Protein AF-A0A660TDJ3-F1 (afdb_monomer_lite)

Sequence (88 aa):
MKKLIPVLLAILIISCTSTGKVVSNNDNSPIPLDPAVEHGILENGLEYFIRPNSKPENRIVLRLVVNAGSIQEDNDQLGLAHLIEHMA

Secondary structure (DSSP, 8-state):
-TTHHHHHHHHHHHHT------------PPPPPPTT-EEEE-TTS-EEEE----SSTT--------S--GGG--TT-TTHHHHHHHH-

pLDDT: mean 86.44, std 15.3, range [52.38, 98.56]

Foldseek 3Di:
DVVVVVVVVVVVVVVVPPPPPPPPCPPPDDDDDDPQWDWDADPVGDTDIDHDDPPPHPDDDDDDDDPDAQVPDDPVCHCVRVVVVVVD

Radius of gyration: 30.69 Å; chains: 1; bounding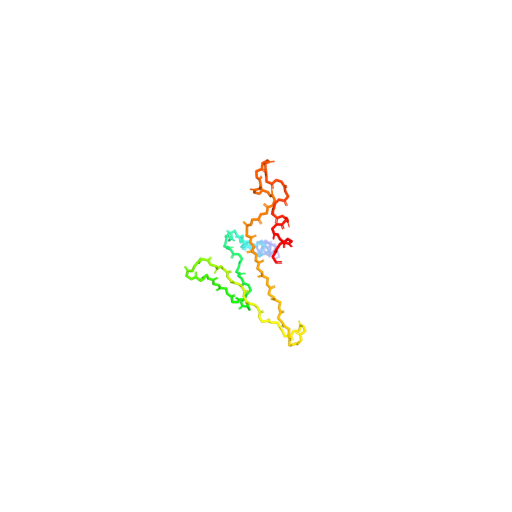 box: 62×27×88 Å

Structure (mmCIF, N/CA/C/O backbone):
data_AF-A0A660TDJ3-F1
#
_entry.id   AF-A0A660TDJ3-F1
#
loop_
_atom_site.group_PDB
_atom_site.id
_atom_site.type_symbol
_atom_site.label_atom_id
_atom_site.label_alt_id
_atom_site.label_comp_id
_atom_site.label_asym_id
_atom_site.label_entity_id
_atom_site.label_seq_id
_atom_site.pdbx_PDB_ins_code
_atom_site.Cartn_x
_atom_site.Cartn_y
_atom_site.Cartn_z
_atom_site.occupancy
_atom_site.B_iso_or_equiv
_atom_site.auth_seq_id
_atom_site.auth_comp_id
_atom_site.auth_asym_id
_atom_site.auth_atom_id
_atom_site.pdbx_PDB_model_num
ATOM 1 N N . MET A 1 1 ? 42.176 -9.693 66.453 1.00 54.22 1 MET A N 1
ATOM 2 C CA . MET A 1 1 ? 41.919 -8.664 65.413 1.00 54.22 1 MET A CA 1
ATOM 3 C C . MET A 1 1 ? 42.668 -8.904 64.091 1.00 54.22 1 MET A C 1
ATOM 5 O O . MET A 1 1 ? 42.085 -8.669 63.046 1.00 54.22 1 MET A O 1
ATOM 9 N N . LYS A 1 2 ? 43.900 -9.447 64.085 1.00 52.38 2 LYS A N 1
ATOM 10 C CA . LYS A 1 2 ? 44.707 -9.658 62.856 1.00 52.38 2 LYS A CA 1
ATOM 11 C C . LYS A 1 2 ? 44.152 -10.688 61.846 1.00 52.38 2 LYS A C 1
ATOM 13 O O . LYS A 1 2 ? 44.483 -10.611 60.674 1.00 52.38 2 LYS A O 1
ATOM 18 N N . LYS A 1 3 ? 43.293 -11.626 62.280 1.00 57.28 3 LYS A N 1
ATOM 19 C CA . LYS A 1 3 ? 42.622 -12.610 61.401 1.00 57.28 3 LYS A CA 1
ATOM 20 C C . LYS A 1 3 ? 41.218 -12.194 60.935 1.00 57.28 3 LYS A C 1
ATOM 22 O O . LYS A 1 3 ? 40.658 -12.871 60.088 1.00 57.28 3 LYS A O 1
ATOM 27 N N . LEU A 1 4 ? 40.673 -11.082 61.446 1.00 66.00 4 LEU A N 1
ATOM 28 C CA . LEU A 1 4 ? 39.356 -10.570 61.033 1.00 66.00 4 LEU A CA 1
ATOM 29 C C . LEU A 1 4 ? 39.432 -9.772 59.721 1.00 66.00 4 LEU A C 1
ATOM 31 O O . LEU A 1 4 ? 38.543 -9.873 58.887 1.00 66.00 4 LEU A O 1
ATOM 35 N N . ILE A 1 5 ? 40.520 -9.023 59.523 1.00 72.69 5 ILE A N 1
ATOM 36 C CA . ILE A 1 5 ? 40.768 -8.203 58.326 1.00 72.69 5 ILE A CA 1
ATOM 37 C C . ILE A 1 5 ? 40.810 -9.032 57.025 1.00 72.69 5 ILE A C 1
ATOM 39 O O . ILE A 1 5 ? 40.115 -8.653 56.085 1.00 72.69 5 ILE A O 1
ATOM 43 N N . PRO A 1 6 ? 41.537 -10.169 56.930 1.00 71.50 6 PRO A N 1
ATOM 44 C CA . PRO A 1 6 ? 41.554 -10.953 55.693 1.00 71.50 6 PRO A CA 1
ATOM 45 C C . PRO A 1 6 ? 40.208 -11.633 55.404 1.00 71.50 6 PRO A C 1
ATOM 47 O O . PRO A 1 6 ? 39.865 -11.825 54.244 1.00 71.50 6 PRO A O 1
ATOM 50 N N . VAL A 1 7 ? 39.422 -11.951 56.439 1.00 76.62 7 VAL A N 1
ATOM 51 C CA . VAL A 1 7 ? 38.081 -12.542 56.291 1.00 76.62 7 VAL A CA 1
ATOM 52 C C . VAL A 1 7 ? 37.089 -11.506 55.761 1.00 76.62 7 VAL A C 1
ATOM 54 O O . VAL A 1 7 ? 36.324 -11.805 54.849 1.00 76.62 7 VAL A O 1
ATOM 57 N N . LEU A 1 8 ? 37.147 -10.270 56.266 1.00 73.38 8 LEU A N 1
ATOM 58 C CA . LEU A 1 8 ? 36.302 -9.179 55.775 1.00 73.38 8 LEU A CA 1
ATOM 59 C C . LEU A 1 8 ? 36.640 -8.805 54.320 1.00 73.38 8 LEU A C 1
ATOM 61 O O . LEU A 1 8 ? 35.742 -8.540 53.524 1.00 73.38 8 LEU A O 1
ATOM 65 N N . LEU A 1 9 ? 37.930 -8.835 53.963 1.00 71.00 9 LEU A N 1
ATOM 66 C CA . LEU A 1 9 ? 38.400 -8.557 52.605 1.00 71.00 9 LEU A CA 1
ATOM 67 C C . LEU A 1 9 ? 38.009 -9.672 51.620 1.00 71.00 9 LEU A C 1
ATOM 69 O O . LEU A 1 9 ? 37.604 -9.379 50.500 1.00 71.00 9 LEU A O 1
ATOM 73 N N . ALA A 1 10 ? 38.053 -10.940 52.043 1.00 71.75 10 ALA A N 1
ATOM 74 C CA . ALA A 1 10 ? 37.604 -12.067 51.225 1.00 71.75 10 ALA A CA 1
ATOM 75 C C . ALA A 1 10 ? 36.094 -12.008 50.927 1.00 71.75 10 ALA A C 1
ATOM 77 O O . ALA A 1 10 ? 35.683 -12.251 49.796 1.00 71.75 10 ALA A O 1
ATOM 78 N N . ILE A 1 11 ? 35.271 -11.618 51.906 1.00 72.44 11 ILE A N 1
ATOM 79 C CA . ILE A 1 11 ? 33.818 -11.443 51.727 1.00 72.44 11 ILE A CA 1
ATOM 80 C C . ILE A 1 11 ? 33.511 -10.290 50.756 1.00 72.44 11 ILE A C 1
ATOM 82 O O . ILE A 1 11 ? 32.625 -10.414 49.912 1.00 72.44 11 ILE A O 1
ATOM 86 N N . LEU A 1 12 ? 34.279 -9.196 50.821 1.00 69.50 12 LEU A N 1
ATOM 87 C CA . LEU A 1 12 ? 34.136 -8.059 49.907 1.00 69.50 12 LEU A CA 1
ATOM 88 C C . LEU A 1 12 ? 34.474 -8.432 48.452 1.00 69.50 12 LEU A C 1
ATOM 90 O O . LEU A 1 12 ? 33.806 -7.974 47.527 1.00 69.50 12 LEU A O 1
ATOM 94 N N . ILE A 1 13 ? 35.473 -9.296 48.248 1.00 66.31 13 ILE A N 1
ATOM 95 C CA . ILE A 1 13 ? 35.871 -9.779 46.917 1.00 66.31 13 ILE A CA 1
ATOM 96 C C . ILE A 1 13 ? 34.816 -10.736 46.337 1.00 66.31 13 ILE A C 1
ATOM 98 O O . ILE A 1 13 ? 34.536 -10.678 45.142 1.00 66.31 13 ILE A O 1
ATOM 102 N N . ILE A 1 14 ? 34.177 -11.565 47.171 1.00 67.06 14 ILE A N 1
ATOM 103 C CA . ILE A 1 14 ? 33.115 -12.490 46.736 1.00 67.06 14 ILE A CA 1
ATOM 104 C C . ILE A 1 14 ? 31.863 -11.719 46.279 1.00 67.06 14 ILE A C 1
ATOM 106 O O . ILE A 1 14 ? 31.313 -12.030 45.222 1.00 67.06 14 ILE A O 1
ATOM 110 N N . SER A 1 15 ? 31.461 -10.660 46.995 1.00 60.06 15 SER A N 1
ATOM 111 C CA . SER A 1 15 ? 30.305 -9.825 46.609 1.00 60.06 15 SER A CA 1
ATOM 112 C C . SER A 1 15 ? 30.498 -9.020 45.317 1.00 60.06 15 SER A C 1
ATOM 114 O O . SER A 1 15 ? 29.516 -8.549 44.751 1.00 60.06 15 SER A O 1
ATOM 116 N N . CYS A 1 16 ? 31.731 -8.873 44.821 1.00 59.44 16 CYS A N 1
ATOM 117 C CA . CYS A 1 16 ? 32.016 -8.150 43.577 1.00 59.44 16 CYS A CA 1
ATOM 118 C C . CYS A 1 16 ? 31.934 -9.042 42.318 1.00 59.44 16 CYS A C 1
ATOM 120 O O . CYS A 1 16 ? 32.184 -8.581 41.209 1.00 59.44 16 CYS A O 1
ATOM 122 N N . THR A 1 17 ? 31.576 -10.324 42.465 1.00 56.88 17 THR A N 1
ATOM 123 C CA . THR A 1 17 ? 31.478 -11.278 41.344 1.00 56.88 17 THR A CA 1
ATOM 124 C C . THR A 1 17 ? 30.042 -11.529 40.876 1.00 56.88 17 THR A C 1
ATOM 126 O O . THR A 1 17 ? 29.736 -12.589 40.324 1.00 56.88 17 THR A O 1
ATOM 129 N N . SER A 1 18 ? 29.149 -10.542 41.028 1.00 59.81 18 SER A N 1
ATOM 130 C CA . SER A 1 18 ? 27.892 -10.504 40.275 1.00 59.81 18 SER A CA 1
ATOM 131 C C . SER A 1 18 ? 28.212 -10.339 38.787 1.00 59.81 18 SER A C 1
ATOM 133 O O . SER A 1 18 ? 28.268 -9.245 38.231 1.00 59.81 18 SER A O 1
ATOM 135 N N . THR A 1 19 ? 28.444 -11.470 38.125 1.00 60.31 19 THR A N 1
ATOM 136 C CA . THR A 1 19 ? 28.452 -11.582 36.671 1.00 60.31 19 THR A CA 1
ATOM 137 C C . THR A 1 19 ? 27.046 -11.252 36.183 1.00 60.31 19 THR A C 1
ATOM 139 O O . THR A 1 19 ? 26.183 -12.115 36.036 1.00 60.31 19 THR A O 1
ATOM 142 N N . GLY A 1 20 ? 26.788 -9.960 35.978 1.00 62.06 20 GLY A N 1
ATOM 143 C CA . GLY A 1 20 ? 25.640 -9.504 35.219 1.00 62.06 20 GLY A CA 1
ATOM 144 C C . GLY A 1 20 ? 25.721 -10.160 33.849 1.00 62.06 20 GLY A C 1
ATOM 145 O O . GLY A 1 20 ? 26.611 -9.851 33.059 1.00 62.06 20 GLY A O 1
ATOM 146 N N . LYS A 1 21 ? 24.824 -11.112 33.579 1.00 58.09 21 LYS A N 1
ATOM 147 C CA . LYS A 1 21 ? 24.608 -11.605 32.224 1.00 58.09 21 LYS A CA 1
ATOM 148 C C . LYS A 1 21 ? 24.111 -10.413 31.416 1.00 58.09 21 LYS A C 1
ATOM 150 O O . LYS A 1 21 ? 22.946 -10.041 31.514 1.00 58.09 21 LYS A O 1
ATOM 155 N N . VAL A 1 22 ? 25.009 -9.790 30.659 1.00 61.56 22 VAL A N 1
ATOM 156 C CA . VAL A 1 22 ? 24.631 -8.869 29.592 1.00 61.56 22 VAL A CA 1
ATOM 157 C C . VAL A 1 22 ? 23.848 -9.715 28.598 1.00 61.56 22 VAL A C 1
ATOM 159 O O . VAL A 1 22 ? 24.419 -10.537 27.882 1.00 61.56 22 VAL A O 1
ATOM 162 N N . VAL A 1 23 ? 22.523 -9.588 28.622 1.00 63.19 23 VAL A N 1
ATOM 163 C CA . VAL A 1 23 ? 21.663 -10.164 27.593 1.00 63.19 23 VAL A CA 1
ATOM 164 C C . VAL A 1 23 ? 21.939 -9.356 26.332 1.00 63.19 23 VAL A C 1
ATOM 166 O O . VAL A 1 23 ? 21.393 -8.274 26.134 1.00 63.19 23 VAL A O 1
ATOM 169 N N . SER A 1 24 ? 22.864 -9.847 25.511 1.00 60.12 24 SER A N 1
ATOM 170 C CA . SER A 1 24 ? 23.045 -9.340 24.159 1.00 60.12 24 SER A CA 1
ATOM 171 C C . SER A 1 24 ? 21.847 -9.828 23.353 1.00 60.12 24 SER A C 1
ATOM 1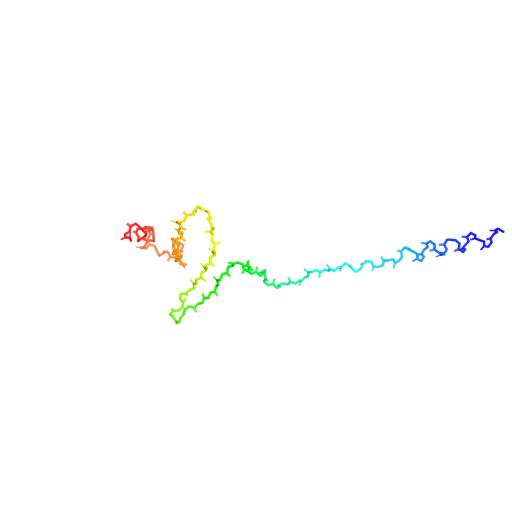73 O O . SER A 1 24 ? 21.824 -10.971 22.901 1.00 60.12 24 SER A O 1
ATOM 175 N N . ASN A 1 25 ? 20.824 -8.983 23.231 1.00 63.59 25 ASN A N 1
ATO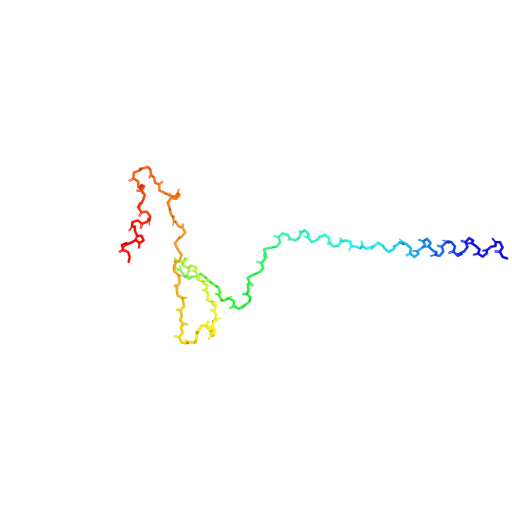M 176 C CA . ASN A 1 25 ? 19.688 -9.200 22.339 1.00 63.59 25 ASN A CA 1
ATOM 177 C C . ASN A 1 25 ? 20.176 -9.064 20.886 1.00 63.59 25 ASN A C 1
ATOM 179 O O . ASN A 1 25 ? 19.891 -8.079 20.217 1.00 63.59 25 ASN A O 1
ATOM 183 N N . ASN A 1 26 ? 20.940 -10.046 20.404 1.00 63.28 26 ASN A N 1
ATOM 184 C CA . ASN A 1 26 ? 21.231 -10.232 18.980 1.00 63.28 26 ASN A CA 1
ATOM 185 C C . ASN A 1 26 ? 20.071 -10.986 18.315 1.00 63.28 26 ASN A C 1
ATOM 187 O O . ASN A 1 26 ? 20.287 -11.910 17.531 1.00 63.28 26 ASN A O 1
ATOM 191 N N . ASP A 1 27 ? 18.841 -10.639 18.689 1.00 71.00 27 ASP A N 1
ATOM 192 C CA . ASP A 1 27 ? 17.656 -11.246 18.114 1.00 71.00 27 ASP A CA 1
ATOM 193 C C . ASP A 1 27 ? 17.347 -10.473 16.835 1.00 71.00 27 ASP A C 1
ATOM 195 O O . ASP A 1 27 ? 16.783 -9.381 16.859 1.00 71.00 27 ASP A O 1
ATOM 199 N N . ASN A 1 28 ? 17.787 -11.014 15.698 1.00 79.88 28 ASN A N 1
ATOM 200 C CA . ASN A 1 28 ? 17.468 -10.479 14.371 1.00 79.88 28 ASN A CA 1
ATOM 201 C C . ASN A 1 28 ? 16.020 -10.826 13.965 1.00 79.88 28 ASN A C 1
ATOM 203 O O . ASN A 1 28 ? 15.694 -10.910 12.780 1.00 79.88 28 ASN A O 1
ATOM 207 N N . SER A 1 29 ? 15.166 -11.103 14.954 1.00 84.81 29 SER A N 1
ATOM 208 C CA . SER A 1 29 ? 13.744 -11.329 14.779 1.00 84.81 29 SER A CA 1
ATOM 209 C C . SER A 1 29 ? 13.097 -10.055 14.232 1.00 84.81 29 SER A C 1
ATOM 211 O O . SER A 1 29 ? 13.389 -8.965 14.740 1.00 84.81 29 SER A O 1
ATOM 213 N N . PRO A 1 30 ? 12.213 -10.159 13.229 1.00 87.56 30 PRO A N 1
ATOM 214 C CA . PRO A 1 30 ? 11.500 -9.001 12.721 1.00 87.56 30 PRO A CA 1
ATOM 215 C C . PRO A 1 30 ? 10.704 -8.343 13.849 1.00 87.56 30 PRO A C 1
ATOM 217 O O . PRO A 1 30 ? 10.107 -9.019 14.689 1.00 87.56 30 PRO A O 1
ATOM 220 N N . ILE A 1 31 ? 10.697 -7.011 13.854 1.00 90.88 31 ILE A N 1
ATOM 221 C CA . ILE A 1 31 ? 9.852 -6.245 14.766 1.00 90.88 31 ILE A CA 1
ATOM 222 C C . ILE A 1 31 ? 8.397 -6.627 14.459 1.00 90.88 31 ILE A C 1
ATOM 224 O O . ILE A 1 31 ? 7.991 -6.542 13.296 1.00 90.88 31 ILE A O 1
ATOM 228 N N . PRO A 1 32 ? 7.615 -7.068 15.459 1.00 91.81 32 PRO A N 1
ATOM 229 C CA . PRO A 1 32 ? 6.233 -7.454 15.230 1.00 91.81 32 PRO A CA 1
ATOM 230 C C . PRO A 1 32 ? 5.396 -6.245 14.804 1.00 91.81 32 PRO A C 1
ATOM 232 O O . PRO A 1 32 ? 5.660 -5.109 15.206 1.00 91.81 32 PRO A O 1
ATOM 235 N N . LEU A 1 33 ? 4.356 -6.502 14.012 1.00 94.31 33 LEU A N 1
ATOM 236 C CA . LEU A 1 33 ? 3.367 -5.490 13.657 1.00 94.31 33 LEU A CA 1
ATOM 237 C C . LEU A 1 33 ? 2.580 -5.048 14.906 1.00 94.31 33 LEU A C 1
ATOM 239 O O . LEU A 1 33 ? 2.415 -5.821 15.851 1.00 94.31 33 LEU A O 1
ATOM 243 N N . ASP A 1 34 ? 2.079 -3.808 14.904 1.00 96.19 34 ASP A N 1
ATOM 244 C CA . ASP A 1 34 ? 1.127 -3.337 15.919 1.00 96.19 34 ASP A CA 1
ATOM 245 C C . ASP A 1 34 ? -0.085 -4.297 15.952 1.00 96.19 34 ASP A C 1
ATOM 247 O O . ASP A 1 34 ? -0.734 -4.460 14.917 1.00 96.19 34 ASP A O 1
ATOM 251 N N . PRO A 1 35 ? -0.421 -4.919 17.102 1.00 95.75 35 PRO A N 1
ATOM 252 C CA . PRO A 1 35 ? -1.547 -5.851 17.209 1.00 95.75 35 PRO A CA 1
ATOM 253 C C . PRO A 1 35 ? -2.907 -5.250 16.835 1.00 95.75 35 PRO A C 1
ATOM 255 O O . PRO A 1 35 ? -3.852 -5.991 16.580 1.00 95.75 35 PRO A O 1
ATOM 258 N N . ALA A 1 36 ? -3.032 -3.919 16.832 1.00 96.81 36 ALA A N 1
ATOM 259 C CA . ALA A 1 36 ? -4.238 -3.232 16.380 1.00 96.81 36 ALA A CA 1
ATOM 260 C C . ALA A 1 36 ? -4.371 -3.176 14.846 1.00 96.81 36 ALA A C 1
ATOM 262 O O . ALA A 1 36 ? -5.389 -2.690 14.349 1.00 96.81 36 ALA A O 1
ATOM 263 N N . VAL A 1 37 ? -3.353 -3.603 14.095 1.00 97.88 37 VAL A N 1
ATOM 264 C CA . VAL A 1 37 ? -3.375 -3.650 12.632 1.00 97.88 37 VAL A CA 1
ATOM 265 C C . VAL A 1 37 ? -3.754 -5.054 12.181 1.00 97.88 37 VAL A C 1
ATOM 267 O O . VAL A 1 37 ? -3.034 -6.019 12.423 1.00 97.88 37 VAL A O 1
ATOM 270 N N . GLU A 1 38 ? -4.874 -5.153 11.480 1.00 97.56 38 GLU A N 1
ATOM 271 C CA . GLU A 1 38 ? -5.242 -6.346 10.732 1.00 97.56 38 GLU A CA 1
ATOM 272 C C . GLU A 1 38 ? -4.513 -6.333 9.384 1.00 97.56 38 GLU A C 1
ATOM 274 O O . GLU A 1 38 ? -4.540 -5.335 8.659 1.00 97.56 38 GLU A O 1
ATOM 279 N N . HIS A 1 39 ? -3.836 -7.430 9.059 1.00 97.69 39 HIS A N 1
ATOM 280 C CA . HIS A 1 39 ? -3.001 -7.569 7.868 1.00 97.69 39 HIS A CA 1
ATOM 281 C C . HIS A 1 39 ? -3.287 -8.894 7.165 1.00 97.69 39 HIS A C 1
ATOM 283 O O . HIS A 1 39 ? -3.553 -9.904 7.818 1.00 97.69 39 HIS A O 1
ATOM 289 N N . GLY A 1 40 ? -3.223 -8.885 5.836 1.00 97.88 40 GLY A N 1
ATOM 290 C CA . GLY A 1 40 ? -3.376 -10.087 5.030 1.00 97.88 40 GLY A CA 1
ATOM 291 C C . GLY A 1 40 ? -3.075 -9.857 3.553 1.00 97.88 40 GLY A C 1
ATOM 292 O O . GLY A 1 40 ? -2.800 -8.740 3.112 1.00 97.88 40 GLY A O 1
ATOM 293 N N . ILE A 1 41 ? -3.139 -10.946 2.790 1.00 98.44 41 ILE A N 1
ATOM 294 C CA . ILE A 1 41 ? -2.960 -10.968 1.337 1.00 98.44 41 ILE A CA 1
ATOM 295 C C . ILE A 1 41 ? -4.167 -11.692 0.740 1.00 98.44 41 ILE A C 1
ATOM 297 O O . ILE A 1 41 ? -4.498 -12.802 1.160 1.00 98.44 41 ILE A O 1
ATOM 301 N N . LEU A 1 42 ? -4.843 -11.054 -0.213 1.00 98.50 42 LEU A N 1
ATOM 302 C CA . LEU A 1 42 ? -5.971 -11.644 -0.937 1.00 98.50 42 LEU A CA 1
ATOM 303 C C . LEU A 1 42 ? -5.492 -12.689 -1.959 1.00 98.50 42 LEU A C 1
ATOM 305 O O . LEU A 1 42 ? -4.325 -12.710 -2.341 1.00 98.50 42 LEU A O 1
ATOM 309 N N . GLU A 1 43 ? -6.403 -13.517 -2.480 1.00 98.56 43 GLU A N 1
ATOM 310 C CA . GLU A 1 43 ? -6.072 -14.553 -3.480 1.00 98.56 43 GLU A CA 1
ATOM 311 C C . GLU A 1 43 ? -5.411 -13.992 -4.753 1.00 98.56 43 GLU A C 1
ATOM 313 O O . GLU A 1 43 ? -4.623 -14.675 -5.400 1.00 98.56 43 GLU A O 1
ATOM 318 N N . ASN A 1 44 ? -5.700 -12.734 -5.102 1.00 98.25 44 ASN A N 1
ATOM 319 C CA . ASN A 1 44 ? -5.105 -12.042 -6.248 1.00 98.25 44 ASN A CA 1
ATOM 320 C C . ASN A 1 44 ? -3.735 -11.400 -5.952 1.00 98.25 44 ASN A C 1
ATOM 322 O O . ASN A 1 44 ? -3.179 -10.737 -6.825 1.00 98.25 44 ASN A O 1
ATOM 326 N N . GLY A 1 45 ? -3.205 -11.560 -4.737 1.00 98.25 45 GLY A N 1
ATOM 327 C CA . GLY A 1 45 ? -1.920 -11.006 -4.313 1.00 98.25 45 GLY A CA 1
ATOM 328 C C . GLY A 1 45 ? -1.971 -9.583 -3.753 1.00 98.25 45 GLY A C 1
ATOM 329 O O . GLY A 1 45 ? -0.924 -9.065 -3.372 1.00 98.25 45 GLY A O 1
ATOM 330 N N . LEU A 1 46 ? -3.143 -8.939 -3.667 1.00 98.31 46 LEU A N 1
ATOM 331 C CA . LEU A 1 46 ? -3.252 -7.621 -3.040 1.00 98.31 46 LEU A CA 1
ATOM 332 C C . LEU A 1 46 ? -3.045 -7.734 -1.526 1.00 98.31 46 LEU A C 1
ATOM 334 O O . LEU A 1 46 ? -3.816 -8.393 -0.827 1.00 98.31 46 LEU A O 1
ATOM 338 N N . GLU A 1 47 ? -2.020 -7.052 -1.031 1.00 98.38 47 GLU A N 1
ATOM 339 C CA . GLU A 1 47 ? -1.741 -6.913 0.394 1.00 98.38 47 GLU A CA 1
ATOM 340 C C . GLU A 1 47 ? -2.562 -5.763 0.989 1.00 98.38 47 GLU A C 1
ATOM 342 O O . GLU A 1 47 ? -2.686 -4.692 0.387 1.00 98.38 47 GLU A O 1
ATOM 347 N N . TYR A 1 48 ? -3.132 -5.975 2.175 1.00 98.38 48 TYR A N 1
ATOM 348 C CA . TYR A 1 48 ? -3.924 -4.963 2.867 1.00 98.38 48 TYR A CA 1
ATOM 349 C C . TYR A 1 48 ? -3.514 -4.807 4.328 1.00 98.38 48 TYR A C 1
ATOM 351 O O . TYR A 1 48 ? -3.106 -5.754 4.997 1.00 98.38 48 TYR A O 1
ATOM 359 N N . PHE A 1 49 ? -3.688 -3.582 4.825 1.00 98.31 49 PHE A N 1
ATOM 360 C CA . PHE A 1 49 ? -3.498 -3.207 6.220 1.00 98.31 49 PHE A CA 1
ATOM 361 C C . PHE A 1 49 ? -4.709 -2.389 6.666 1.00 98.31 49 PHE A C 1
ATOM 363 O O . PHE A 1 49 ? -5.009 -1.345 6.079 1.00 98.31 49 PHE A O 1
ATOM 370 N N . ILE A 1 50 ? -5.403 -2.843 7.704 1.00 98.06 50 ILE A N 1
ATOM 371 C CA . ILE A 1 50 ? -6.574 -2.173 8.269 1.00 98.06 50 ILE A CA 1
ATOM 372 C C . ILE A 1 50 ? -6.270 -1.839 9.720 1.00 98.06 50 ILE A C 1
ATOM 374 O O . ILE A 1 50 ? -5.889 -2.697 10.509 1.00 98.06 50 ILE A O 1
ATOM 378 N N . ARG A 1 51 ? -6.457 -0.572 10.088 1.00 97.12 51 ARG A N 1
ATOM 379 C CA . ARG A 1 51 ? -6.306 -0.115 11.468 1.00 97.12 51 ARG A CA 1
ATOM 380 C C . ARG A 1 51 ? -7.537 0.685 11.884 1.00 97.12 51 ARG A C 1
ATOM 382 O O . ARG A 1 51 ? -7.823 1.701 11.244 1.00 97.12 51 ARG A O 1
ATOM 389 N N . PRO A 1 52 ? -8.251 0.286 12.950 1.00 96.19 52 PRO A N 1
ATOM 390 C CA . PRO A 1 52 ? -9.374 1.054 13.455 1.00 96.19 52 PRO A CA 1
ATOM 391 C C . PRO A 1 52 ? -8.875 2.379 14.030 1.00 96.19 52 PRO A C 1
ATOM 393 O O . PRO A 1 52 ? -7.898 2.440 14.777 1.00 96.19 52 PRO A O 1
ATOM 396 N N . ASN A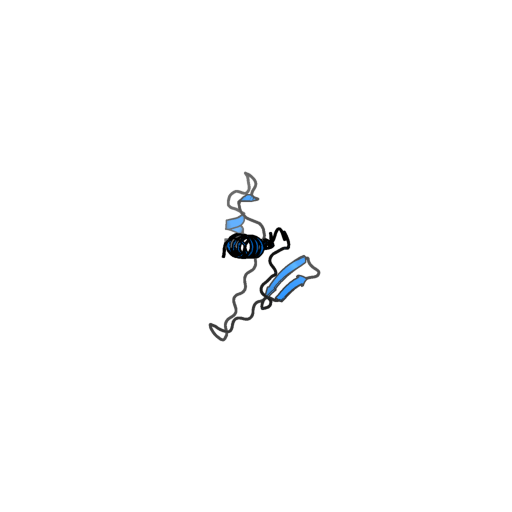 1 53 ? -9.568 3.457 13.684 1.00 96.12 53 ASN A N 1
ATOM 397 C CA . ASN A 1 53 ? -9.279 4.786 14.191 1.00 96.12 53 ASN A CA 1
ATOM 398 C C . ASN A 1 53 ? -10.593 5.502 14.497 1.00 96.12 53 ASN A C 1
ATOM 400 O O . ASN A 1 53 ? -11.424 5.685 13.612 1.00 96.12 53 ASN A O 1
ATOM 404 N N . SER A 1 54 ? -10.782 5.905 15.752 1.00 96.12 54 SER A N 1
ATOM 405 C CA . SER A 1 54 ? -12.031 6.516 16.216 1.00 96.12 54 SER A CA 1
ATOM 406 C C . SER A 1 54 ? -12.109 8.022 15.970 1.00 96.12 54 SER A C 1
ATOM 408 O O . SER A 1 54 ? -13.186 8.597 16.112 1.00 96.12 54 SER A O 1
ATOM 410 N N . LYS A 1 55 ? -10.992 8.684 15.628 1.00 95.50 55 LYS A N 1
ATOM 411 C CA . LYS A 1 55 ? -10.933 10.146 15.484 1.00 95.50 55 LYS A CA 1
ATOM 412 C C . LYS A 1 55 ? -10.213 10.585 14.207 1.00 95.50 55 LYS A C 1
ATOM 414 O O . LYS A 1 55 ? -9.066 10.194 14.003 1.00 95.50 55 LYS A O 1
ATOM 419 N N . PRO A 1 56 ? -10.798 11.482 13.396 1.00 96.38 56 PRO A N 1
ATOM 420 C CA . PRO A 1 56 ? -12.142 12.050 13.530 1.00 96.38 56 PRO A CA 1
ATOM 421 C C . PRO A 1 56 ? -13.240 10.993 13.337 1.00 96.38 56 PRO A C 1
ATOM 423 O O . PRO A 1 56 ? -13.058 10.037 12.590 1.00 96.38 56 PRO A O 1
ATOM 426 N N . GLU A 1 57 ? -14.368 11.171 14.021 1.00 96.12 57 GLU A N 1
ATOM 427 C CA . GLU A 1 57 ? -15.517 10.264 13.922 1.00 96.12 57 GLU A CA 1
ATOM 428 C C . GLU A 1 57 ? -16.121 10.279 12.507 1.00 96.12 57 GLU A C 1
ATOM 430 O O . GLU A 1 57 ? -16.016 11.276 11.788 1.00 96.12 57 GLU A O 1
ATOM 435 N N . ASN A 1 58 ? -16.783 9.181 12.121 1.00 95.69 58 ASN A N 1
ATOM 436 C CA . ASN A 1 58 ? -17.486 9.026 10.836 1.00 95.69 58 ASN A CA 1
ATOM 437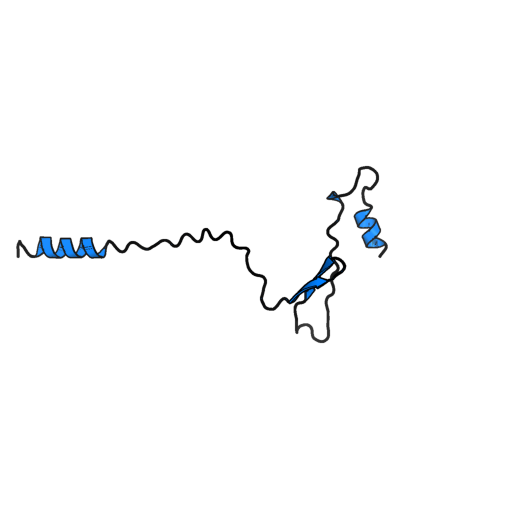 C C . ASN A 1 58 ? -16.603 9.269 9.599 1.00 95.69 58 ASN A C 1
ATOM 439 O O . ASN A 1 58 ? -17.053 9.803 8.584 1.00 95.69 58 ASN A O 1
ATOM 443 N N . ARG A 1 59 ? -15.319 8.913 9.688 1.00 97.12 59 ARG A N 1
ATOM 444 C CA . ARG A 1 59 ? -14.333 9.132 8.628 1.00 97.12 59 ARG A CA 1
ATOM 445 C C . ARG A 1 59 ? -13.506 7.874 8.419 1.00 97.12 59 ARG A C 1
ATOM 447 O O . ARG A 1 59 ? -13.115 7.212 9.374 1.00 97.12 59 ARG A O 1
ATOM 454 N N . ILE A 1 60 ? -13.187 7.602 7.160 1.00 96.50 60 ILE A N 1
ATOM 455 C CA . ILE A 1 60 ? -12.217 6.586 6.758 1.00 96.50 60 ILE A CA 1
ATOM 456 C C . ILE A 1 60 ? -11.136 7.244 5.905 1.00 96.50 60 ILE A C 1
ATOM 458 O O . ILE A 1 60 ? -11.400 8.207 5.182 1.00 96.50 60 ILE A O 1
ATOM 462 N N . VAL A 1 61 ? -9.911 6.736 6.012 1.00 97.25 61 VAL A N 1
ATOM 463 C CA . VAL A 1 61 ? -8.813 7.076 5.109 1.00 97.25 61 VAL A CA 1
ATOM 464 C C . VAL A 1 61 ? -8.440 5.807 4.369 1.00 97.25 61 VAL A C 1
ATOM 466 O O . VAL A 1 61 ? -8.008 4.837 4.985 1.00 97.25 61 VAL A O 1
ATOM 469 N N . LEU A 1 62 ? -8.612 5.833 3.054 1.00 97.31 62 LEU A N 1
ATOM 470 C CA . LEU A 1 62 ? -8.211 4.759 2.160 1.00 97.31 62 LEU A CA 1
ATOM 471 C C . LEU A 1 62 ? -6.945 5.200 1.433 1.00 97.31 62 LEU A C 1
ATOM 473 O O . LEU A 1 62 ? -6.849 6.344 0.987 1.00 97.31 62 LEU A O 1
ATOM 477 N N . ARG A 1 63 ? -5.963 4.306 1.349 1.00 97.62 63 ARG A N 1
ATOM 478 C CA . ARG A 1 63 ? -4.735 4.521 0.585 1.00 97.62 63 ARG A CA 1
ATOM 479 C C . ARG A 1 63 ? -4.474 3.284 -0.249 1.00 97.62 63 ARG A C 1
ATOM 481 O O . ARG A 1 63 ? -4.429 2.187 0.298 1.00 97.62 63 ARG A O 1
ATOM 488 N N . LEU A 1 64 ? -4.292 3.484 -1.546 1.00 97.00 64 LEU A N 1
ATOM 489 C CA . LEU A 1 64 ? -3.751 2.474 -2.439 1.00 97.00 64 LEU A CA 1
ATOM 490 C C . LEU A 1 64 ? -2.265 2.768 -2.611 1.00 97.00 64 LEU A C 1
ATOM 492 O O . LEU A 1 64 ? -1.896 3.876 -2.994 1.00 97.00 64 LEU A O 1
ATOM 496 N N . VAL A 1 65 ? -1.424 1.790 -2.297 1.00 97.38 65 VAL A N 1
ATOM 497 C CA . VAL A 1 65 ? 0.016 1.878 -2.532 1.00 97.38 65 VAL A CA 1
ATOM 498 C C . VAL A 1 65 ? 0.336 1.018 -3.740 1.00 97.38 65 VAL A C 1
ATOM 500 O O . VAL A 1 65 ? 0.060 -0.179 -3.744 1.00 97.38 65 VAL A O 1
ATOM 503 N N . VAL A 1 66 ? 0.932 1.634 -4.753 1.00 96.44 66 VAL A N 1
ATOM 504 C CA . VAL A 1 66 ? 1.525 0.924 -5.882 1.00 96.44 66 VAL A CA 1
ATOM 505 C C . VAL A 1 66 ? 3.028 0.925 -5.653 1.00 96.44 66 VAL A C 1
ATOM 507 O O . VAL A 1 66 ? 3.632 1.986 -5.521 1.00 96.44 66 VAL A O 1
ATOM 510 N N . ASN A 1 67 ? 3.637 -0.257 -5.569 1.00 96.56 67 ASN A N 1
ATOM 511 C CA . ASN A 1 67 ? 5.079 -0.395 -5.357 1.00 96.56 67 ASN A CA 1
ATOM 512 C C . ASN A 1 67 ? 5.863 -0.171 -6.668 1.00 96.56 67 ASN A C 1
ATOM 514 O O . ASN A 1 67 ? 6.598 -1.043 -7.126 1.00 96.56 67 ASN A O 1
ATOM 518 N N . ALA A 1 68 ? 5.631 0.978 -7.304 1.00 96.12 68 ALA A N 1
ATOM 519 C CA . ALA A 1 68 ? 6.287 1.444 -8.519 1.00 96.12 68 ALA A CA 1
ATOM 520 C C . ALA A 1 68 ? 6.280 2.982 -8.549 1.00 96.12 68 ALA A C 1
ATOM 522 O O . ALA A 1 68 ? 5.365 3.615 -8.022 1.00 96.12 68 ALA A O 1
ATOM 523 N N . GLY A 1 69 ? 7.292 3.584 -9.167 1.00 96.75 69 GLY A N 1
ATOM 524 C CA . GLY A 1 69 ? 7.425 5.030 -9.313 1.00 96.75 69 GLY A CA 1
ATOM 525 C C . GLY A 1 69 ? 8.472 5.397 -10.365 1.00 96.75 69 GLY A C 1
ATOM 526 O O . GLY A 1 69 ? 8.855 4.566 -1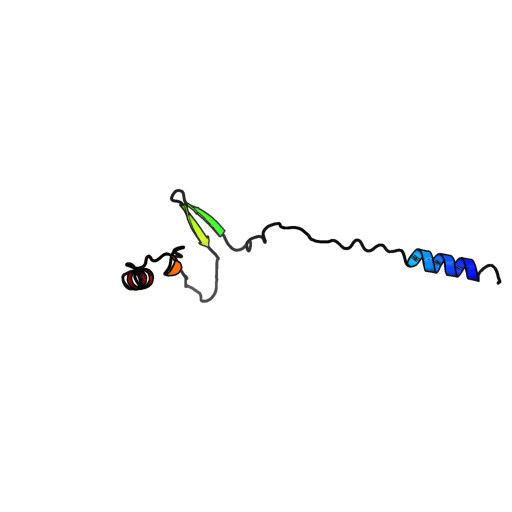1.184 1.00 96.75 69 GLY A O 1
ATOM 527 N N . SER A 1 70 ? 8.967 6.636 -10.329 1.00 97.50 70 SER A N 1
ATOM 528 C CA . SER A 1 70 ? 9.900 7.147 -11.347 1.00 97.50 70 SER A CA 1
ATOM 529 C C . SER A 1 70 ? 11.258 6.439 -11.391 1.00 97.50 70 SER A C 1
ATOM 531 O O . SER A 1 70 ? 11.940 6.476 -12.405 1.00 97.50 70 SER A O 1
ATOM 533 N N . ILE A 1 71 ? 11.665 5.759 -10.312 1.00 97.94 71 ILE A N 1
ATOM 534 C CA . ILE A 1 71 ? 12.913 4.972 -10.278 1.00 97.94 71 ILE A CA 1
ATOM 535 C C . ILE A 1 71 ? 12.848 3.784 -11.251 1.00 97.94 71 ILE A C 1
ATOM 537 O O . ILE A 1 71 ? 13.884 3.295 -11.693 1.00 97.94 71 ILE A O 1
ATOM 541 N N . GLN A 1 72 ? 11.642 3.313 -11.566 1.00 98.06 72 GLN A N 1
ATOM 542 C CA . GLN A 1 72 ? 11.398 2.207 -12.484 1.00 98.06 72 GLN A CA 1
ATOM 543 C C . GLN A 1 72 ? 11.128 2.670 -13.927 1.00 98.06 72 GLN A C 1
ATOM 545 O O . GLN A 1 72 ? 10.796 1.831 -14.758 1.00 98.06 72 GLN A O 1
ATOM 550 N N . GLU A 1 73 ? 11.238 3.967 -14.230 1.00 98.25 73 GLU A N 1
ATOM 551 C CA . GLU A 1 73 ? 11.061 4.488 -15.591 1.00 98.25 73 GLU A CA 1
ATOM 552 C C . GLU A 1 73 ? 12.303 4.233 -16.456 1.00 98.25 73 GLU A C 1
ATOM 554 O O . GLU A 1 73 ? 13.437 4.480 -16.036 1.00 98.25 73 GLU A O 1
ATOM 559 N N . ASP A 1 74 ? 12.076 3.807 -17.699 1.00 98.44 74 ASP A N 1
ATOM 560 C CA . ASP A 1 74 ? 13.094 3.817 -18.748 1.00 98.44 74 ASP A CA 1
ATOM 561 C C . ASP A 1 74 ? 13.308 5.237 -19.316 1.00 98.44 74 ASP A C 1
ATOM 563 O O . ASP A 1 74 ? 12.531 6.168 -19.089 1.00 98.44 74 ASP A O 1
ATOM 567 N N . ASN A 1 75 ? 14.374 5.423 -20.103 1.00 97.94 75 ASN A N 1
ATOM 568 C CA . ASN A 1 75 ? 14.731 6.730 -20.677 1.00 97.94 75 ASN A CA 1
ATOM 569 C C . ASN A 1 75 ? 13.631 7.343 -21.565 1.00 97.94 75 ASN A C 1
ATOM 571 O O . ASN A 1 75 ? 13.586 8.561 -21.735 1.00 97.94 75 ASN A O 1
ATOM 575 N N . ASP A 1 76 ? 12.774 6.517 -22.159 1.00 97.94 76 ASP A N 1
ATOM 576 C CA . ASP A 1 76 ? 11.639 6.926 -22.988 1.00 97.94 76 ASP A CA 1
ATOM 577 C C . ASP A 1 76 ? 10.316 7.033 -22.203 1.00 97.94 76 ASP A C 1
ATOM 579 O O . ASP A 1 76 ? 9.278 7.332 -22.794 1.00 97.94 76 ASP A O 1
ATOM 583 N N . GLN A 1 77 ? 10.345 6.849 -20.878 1.00 98.19 77 GLN A N 1
ATOM 584 C CA . GLN A 1 77 ? 9.178 6.864 -19.983 1.00 98.19 77 GLN A CA 1
ATOM 585 C C . GLN A 1 77 ? 9.245 7.958 -18.907 1.00 98.19 77 GLN A C 1
ATOM 587 O O . GLN A 1 77 ? 8.448 7.956 -17.970 1.00 98.19 77 GLN A O 1
ATOM 592 N N . LEU A 1 78 ? 10.180 8.901 -19.023 1.00 97.81 78 LEU A N 1
ATOM 593 C CA . LEU A 1 78 ? 10.424 9.904 -17.988 1.00 97.81 78 LEU A CA 1
ATOM 594 C C . LEU A 1 78 ? 9.177 10.746 -17.679 1.00 97.81 78 LEU A C 1
ATOM 596 O O . LEU A 1 78 ? 8.649 11.453 -18.542 1.00 97.81 78 LEU A O 1
ATOM 600 N N . GLY A 1 79 ? 8.747 10.703 -16.419 1.00 97.31 79 GLY A N 1
ATOM 601 C CA . GLY A 1 79 ? 7.572 11.410 -15.910 1.00 97.31 79 GLY A CA 1
ATOM 602 C C . GLY A 1 79 ? 6.247 10.666 -16.092 1.00 97.31 79 GLY A C 1
ATOM 603 O O . GLY A 1 79 ? 5.203 11.197 -15.701 1.00 97.31 79 GLY A O 1
ATOM 604 N N . LEU A 1 80 ? 6.258 9.455 -16.652 1.00 97.25 80 LEU A N 1
ATOM 605 C CA . LEU A 1 80 ? 5.047 8.678 -16.893 1.00 97.25 80 LEU A CA 1
ATOM 606 C C . LEU A 1 80 ? 4.393 8.190 -15.593 1.00 97.25 80 LEU A C 1
ATOM 608 O O . LEU A 1 80 ? 3.168 8.213 -15.500 1.00 97.25 80 LEU A O 1
ATOM 612 N N . ALA A 1 81 ? 5.163 7.806 -14.573 1.00 97.44 81 ALA A N 1
ATOM 613 C CA . ALA A 1 81 ? 4.613 7.373 -13.288 1.00 97.44 81 ALA A CA 1
ATOM 614 C C . ALA A 1 81 ? 3.786 8.488 -12.624 1.00 97.44 81 ALA A C 1
ATOM 616 O O . ALA A 1 81 ? 2.691 8.238 -12.123 1.00 97.44 81 ALA A O 1
ATOM 617 N N . HIS A 1 82 ? 4.273 9.731 -12.680 1.00 97.31 82 HIS A N 1
ATOM 618 C CA . HIS A 1 82 ? 3.535 10.899 -12.192 1.00 97.31 82 HIS A CA 1
ATOM 619 C C . HIS A 1 82 ? 2.347 11.248 -13.097 1.00 97.31 82 HIS A C 1
ATOM 621 O O . HIS A 1 82 ? 1.266 11.561 -12.608 1.00 97.31 82 HIS A O 1
ATOM 627 N N . LEU A 1 83 ? 2.507 11.144 -14.422 1.00 97.38 83 LEU A N 1
ATOM 628 C CA . LEU A 1 83 ? 1.401 11.365 -15.354 1.00 97.38 83 LEU A CA 1
ATOM 629 C C . LEU A 1 83 ? 0.241 10.391 -15.104 1.00 97.38 83 LEU A C 1
ATOM 631 O O . LEU A 1 83 ? -0.909 10.813 -15.111 1.00 97.38 83 LEU A O 1
ATOM 635 N N . ILE A 1 84 ? 0.531 9.109 -14.872 1.00 96.06 84 ILE A N 1
ATOM 636 C CA . ILE A 1 84 ? -0.487 8.089 -14.587 1.00 96.06 84 ILE A CA 1
ATOM 637 C C . ILE A 1 84 ? -1.226 8.405 -13.283 1.00 96.06 84 ILE A C 1
ATOM 639 O O . ILE A 1 84 ? -2.443 8.250 -13.239 1.00 96.06 84 ILE A O 1
ATOM 643 N N . GLU A 1 85 ? -0.525 8.889 -12.253 1.00 95.50 85 GLU A N 1
ATOM 644 C CA . GLU A 1 85 ? -1.157 9.337 -11.004 1.00 95.50 85 GLU A CA 1
ATOM 645 C C . GLU A 1 85 ? -2.168 10.464 -11.251 1.00 95.50 85 GLU A C 1
ATOM 647 O O . GLU A 1 85 ? -3.281 10.405 -10.740 1.00 95.50 85 GLU A O 1
ATOM 652 N N . HIS A 1 86 ? -1.843 11.422 -12.121 1.00 96.75 86 HIS A N 1
ATOM 653 C CA . HIS A 1 86 ? -2.768 12.488 -12.513 1.00 96.75 86 HIS A CA 1
ATOM 654 C C . HIS A 1 86 ? -3.945 12.049 -13.395 1.00 96.75 86 HIS A C 1
ATOM 656 O O . HIS A 1 86 ? -4.888 12.824 -13.567 1.00 96.75 86 HIS A O 1
ATOM 662 N N . MET A 1 87 ? -3.891 10.862 -13.999 1.00 95.38 87 MET A N 1
ATOM 663 C CA . MET A 1 87 ? -4.937 10.385 -14.910 1.00 95.38 87 MET A CA 1
ATOM 664 C C . MET A 1 87 ? -5.996 9.509 -14.246 1.00 95.38 87 MET A C 1
ATOM 666 O O . MET A 1 87 ? -6.989 9.182 -14.901 1.00 95.38 87 MET A O 1
ATOM 670 N N . ALA A 1 88 ? -5.780 9.137 -12.986 1.00 85.12 88 ALA A N 1
ATOM 671 C CA . ALA A 1 88 ? -6.676 8.298 -12.201 1.00 85.12 88 ALA A CA 1
ATOM 672 C C . ALA A 1 88 ? -7.808 9.085 -11.517 1.00 85.12 88 ALA A C 1
ATOM 674 O O . ALA A 1 88 ? -7.617 10.274 -11.177 1.00 85.12 88 ALA A O 1
#